Protein AF-A0A3D5SMK6-F1 (afdb_monomer)

Solvent-accessible surface area (backbone atoms only — not comparable to full-atom values): 4906 Å² total; per-residue (Å²): 136,83,82,81,74,51,70,65,59,54,54,50,53,53,52,53,52,51,53,60,67,69,62,64,70,84,80,81,86,44,65,87,41,82,85,4,67,61,44,49,28,42,53,49,14,62,78,68,74,38,64,71,63,38,47,80,80,56,58,68,68,62,53,52,56,51,48,52,54,51,50,55,56,50,54,61,60,77,76,110

Secondary structure (DSSP, 8-state):
------HHHHHHHHHHHHHHHHT-------TTSTTSHHHHHHHHHHHHT-THHHHTTS-HHHHHHHHHHHHHHHHHHTT-

Sequence (80 aa):
MRQKYNRHSLTFLTSLLAILLFAADEAIAHCDTMDGPVVKAAQTALATRNVNLVLIWVQNVSLMHYLDHLYEEKGGLLEQ

Mean predicted aligned error: 13.66 Å

Structure (mmCIF, N/CA/C/O backbone):
data_AF-A0A3D5SMK6-F1
#
_entry.id   AF-A0A3D5SMK6-F1
#
loop_
_atom_site.group_PDB
_atom_site.id
_atom_site.type_symbol
_atom_site.label_atom_id
_atom_site.label_alt_id
_atom_site.label_comp_id
_atom_site.label_asym_id
_atom_site.label_entity_id
_atom_site.label_seq_id
_atom_site.pdbx_PDB_ins_code
_atom_site.Cartn_x
_atom_site.Cartn_y
_atom_site.Cartn_z
_atom_site.occupancy
_atom_site.B_iso_or_equiv
_atom_site.auth_seq_id
_atom_site.auth_comp_id
_atom_site.auth_asym_id
_atom_site.auth_atom_id
_atom_site.pdbx_PDB_model_num
ATOM 1 N N . MET A 1 1 ? -0.216 46.393 29.985 1.00 41.19 1 MET A N 1
ATOM 2 C CA . MET A 1 1 ? -1.554 45.757 29.985 1.00 41.19 1 MET A CA 1
ATOM 3 C C . MET A 1 1 ? -1.392 44.295 30.390 1.00 41.19 1 MET A C 1
ATOM 5 O O . MET A 1 1 ? -0.765 43.549 29.653 1.00 41.19 1 MET A O 1
ATOM 9 N N . ARG A 1 2 ? -1.853 43.888 31.582 1.00 51.22 2 ARG A N 1
ATOM 10 C CA . ARG A 1 2 ? -1.808 42.479 32.019 1.00 51.22 2 ARG A CA 1
ATOM 11 C C . ARG A 1 2 ? -3.019 41.761 31.428 1.00 51.22 2 ARG A C 1
ATOM 13 O O . ARG A 1 2 ? -4.140 42.027 31.852 1.00 51.22 2 ARG A O 1
ATOM 20 N N . GLN A 1 3 ? -2.790 40.898 30.443 1.00 58.16 3 GLN A N 1
ATOM 21 C CA . GLN A 1 3 ? -3.807 39.987 29.918 1.00 58.16 3 GLN A CA 1
ATOM 22 C C . GLN A 1 3 ? -4.330 39.131 31.084 1.00 58.16 3 GLN A C 1
ATOM 24 O O . GLN A 1 3 ? -3.609 38.287 31.613 1.00 58.16 3 GLN A O 1
ATOM 29 N N . LYS A 1 4 ? -5.561 39.400 31.544 1.00 64.56 4 LYS A N 1
ATOM 30 C CA . LYS A 1 4 ? -6.255 38.611 32.575 1.00 64.56 4 LYS A CA 1
ATOM 31 C C . LYS A 1 4 ? -6.779 37.332 31.926 1.00 64.56 4 LYS A C 1
ATOM 33 O O . LYS A 1 4 ? -7.982 37.173 31.746 1.00 64.56 4 LYS A O 1
ATOM 38 N N . TYR A 1 5 ? -5.879 36.442 31.517 1.00 67.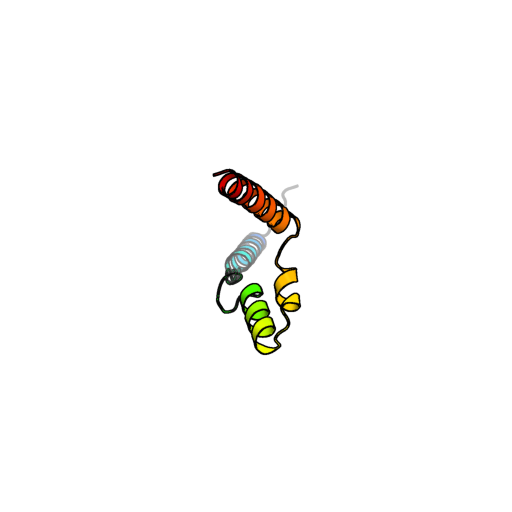75 5 TYR A N 1
ATOM 39 C CA . TYR A 1 5 ? -6.307 35.128 31.060 1.00 67.75 5 TYR A CA 1
ATOM 40 C C . TYR A 1 5 ? -6.956 34.408 32.242 1.00 67.75 5 TYR A C 1
ATOM 42 O O . TYR A 1 5 ? -6.348 34.246 33.303 1.00 67.75 5 TYR A O 1
ATOM 50 N N . ASN A 1 6 ? -8.230 34.055 32.088 1.00 73.56 6 ASN A N 1
ATOM 51 C CA . ASN A 1 6 ? -9.001 33.427 33.148 1.00 73.56 6 ASN A CA 1
ATOM 52 C C . ASN A 1 6 ? -8.394 32.043 33.397 1.00 73.56 6 ASN A C 1
ATOM 54 O O . ASN A 1 6 ? -8.274 31.262 32.455 1.00 73.56 6 ASN A O 1
ATOM 58 N N . ARG A 1 7 ? -7.998 31.723 34.637 1.00 76.62 7 ARG A N 1
ATOM 59 C CA . ARG A 1 7 ? -7.316 30.450 34.956 1.00 76.62 7 ARG A CA 1
ATOM 60 C C . ARG A 1 7 ? -8.110 29.237 34.457 1.00 76.62 7 ARG A C 1
ATOM 62 O O . ARG A 1 7 ? -7.522 28.290 33.954 1.00 76.62 7 ARG A O 1
ATOM 69 N N . HIS A 1 8 ? -9.437 29.346 34.494 1.00 79.75 8 HIS A N 1
ATOM 70 C CA . HIS A 1 8 ? -10.366 28.374 33.924 1.00 79.75 8 HIS A CA 1
ATOM 71 C C . HIS A 1 8 ? -10.258 28.255 32.396 1.00 79.75 8 HIS A C 1
ATOM 73 O O . HIS A 1 8 ? -10.258 27.152 31.864 1.00 79.75 8 HIS A O 1
ATOM 79 N N . SER A 1 9 ? -10.104 29.373 31.684 1.00 83.06 9 SER A N 1
ATOM 80 C CA . SER A 1 9 ? -9.921 29.394 30.227 1.00 83.06 9 SER A CA 1
ATOM 81 C C . SER A 1 9 ? -8.628 28.699 29.805 1.00 83.06 9 SER A C 1
ATOM 83 O O . SER A 1 9 ? -8.614 28.016 28.786 1.00 83.06 9 SER A O 1
ATOM 85 N N . LEU A 1 10 ? -7.556 28.844 30.592 1.00 86.50 10 LEU A N 1
ATOM 86 C CA . LEU A 1 10 ? -6.292 28.163 30.320 1.00 86.50 10 LEU A CA 1
ATOM 87 C C . LEU A 1 10 ? -6.415 26.653 30.560 1.00 86.50 10 LEU A C 1
ATOM 89 O O . LEU A 1 10 ? -6.007 25.877 29.705 1.00 86.50 10 LEU A O 1
ATOM 93 N N . THR A 1 11 ? -7.044 26.236 31.665 1.00 88.88 11 THR A N 1
ATOM 94 C CA . THR A 1 11 ? -7.270 24.808 31.952 1.00 88.88 11 THR A CA 1
ATOM 95 C C . THR A 1 11 ? -8.189 24.134 30.933 1.00 88.88 11 THR A C 1
ATOM 97 O O . THR A 1 11 ? -7.967 22.978 30.577 1.00 88.88 11 THR A O 1
ATOM 100 N N . PHE A 1 12 ? -9.199 24.850 30.428 1.00 92.44 12 PHE A N 1
ATOM 101 C CA . PHE A 1 12 ? -10.067 24.342 29.363 1.00 92.44 12 PHE A CA 1
ATOM 102 C C . PHE A 1 12 ? -9.287 24.119 28.069 1.00 92.44 12 PHE A C 1
ATOM 104 O O . PHE A 1 12 ? -9.390 23.049 27.473 1.00 92.44 12 PHE A O 1
ATOM 111 N N . LEU A 1 13 ? -8.466 25.091 27.664 1.00 93.12 13 LEU A N 1
ATOM 112 C CA . LEU A 1 13 ? -7.672 24.994 26.441 1.00 93.12 13 LEU A CA 1
ATOM 113 C C . LEU A 1 13 ? -6.669 23.832 26.503 1.00 93.12 13 LEU A C 1
ATOM 115 O O . LEU A 1 13 ? -6.544 23.076 25.542 1.00 93.12 13 LEU A O 1
ATOM 119 N N . THR A 1 14 ? -5.997 23.647 27.643 1.00 91.38 14 THR A N 1
ATOM 120 C CA . THR A 1 14 ? -5.046 22.539 27.824 1.00 91.38 14 THR A CA 1
ATOM 121 C C . THR A 1 14 ? -5.741 21.181 27.842 1.00 91.38 14 THR A C 1
ATOM 123 O O . THR A 1 14 ? -5.223 20.229 27.266 1.00 91.38 14 THR A O 1
ATOM 126 N N . SER A 1 15 ? -6.922 21.082 28.463 1.00 92.62 15 SER A N 1
ATOM 127 C CA . SER A 1 15 ? -7.701 19.838 28.470 1.00 92.62 15 SER A CA 1
ATOM 128 C C . SER A 1 15 ? -8.195 19.473 27.072 1.00 92.62 15 SER A C 1
ATOM 130 O O . SER A 1 15 ? -8.144 18.305 26.698 1.00 9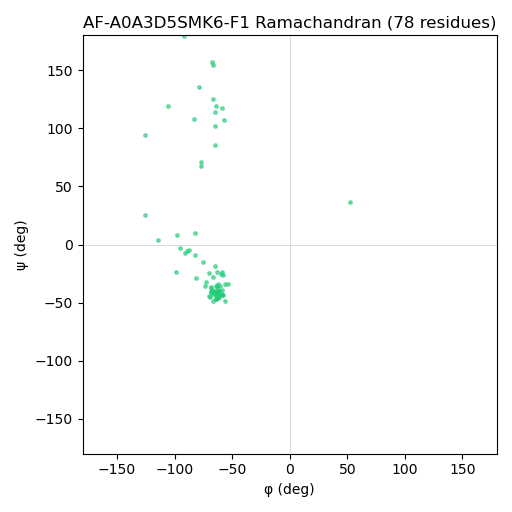2.62 15 SER A O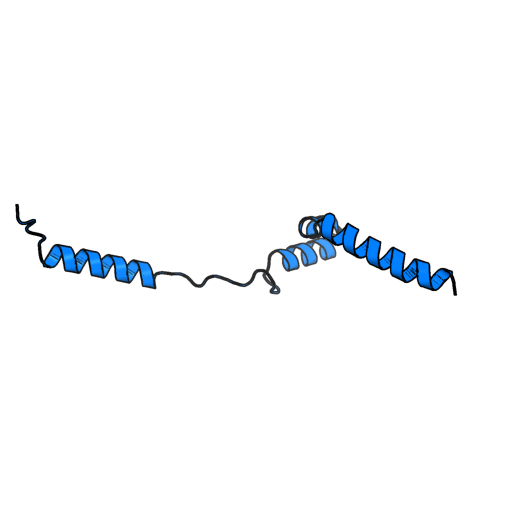 1
ATOM 132 N N . LEU A 1 16 ? -8.653 20.458 26.295 1.00 93.31 16 LEU A N 1
ATOM 133 C CA . LEU A 1 16 ? -9.110 20.241 24.923 1.00 93.31 16 LEU A CA 1
ATOM 134 C C . LEU A 1 16 ? -7.963 19.742 24.033 1.00 93.31 16 LEU A C 1
ATOM 136 O O . LEU A 1 16 ? -8.131 18.790 23.276 1.00 93.31 16 LEU A O 1
ATOM 140 N N . LEU A 1 17 ? -6.783 20.353 24.168 1.00 92.81 17 LEU A N 1
ATOM 141 C CA . LEU A 1 17 ? -5.589 19.954 23.428 1.00 92.81 17 LEU A CA 1
ATOM 142 C C . LEU A 1 17 ? -5.142 18.531 23.789 1.00 92.81 17 LEU A C 1
ATOM 144 O O . LEU A 1 17 ? -4.792 17.763 22.899 1.00 92.81 17 LEU A O 1
ATOM 148 N N . ALA A 1 18 ? -5.195 18.160 25.071 1.00 91.69 18 ALA A N 1
ATOM 149 C CA . ALA A 1 18 ? -4.862 16.808 25.513 1.00 91.69 18 ALA A CA 1
ATOM 150 C C . ALA A 1 18 ? -5.794 15.76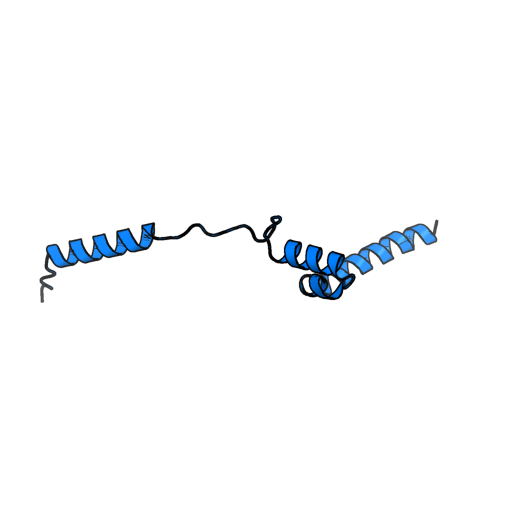0 24.886 1.00 91.69 18 ALA A C 1
ATOM 152 O O . ALA A 1 18 ? -5.314 14.764 24.356 1.00 91.69 18 ALA A O 1
ATOM 153 N N . ILE A 1 19 ? -7.109 16.006 24.870 1.00 91.75 19 ILE A N 1
ATOM 154 C CA . ILE A 1 19 ? -8.080 15.105 24.227 1.00 91.75 19 ILE A CA 1
ATOM 155 C C . ILE A 1 19 ? -7.756 14.931 22.739 1.00 91.75 19 ILE A C 1
ATOM 157 O O . ILE A 1 19 ? -7.774 13.811 22.240 1.00 91.75 19 ILE A O 1
ATOM 161 N N . LEU A 1 20 ? -7.406 16.017 22.043 1.00 88.25 20 LEU A N 1
ATOM 162 C CA . LEU A 1 20 ? -7.067 15.971 20.6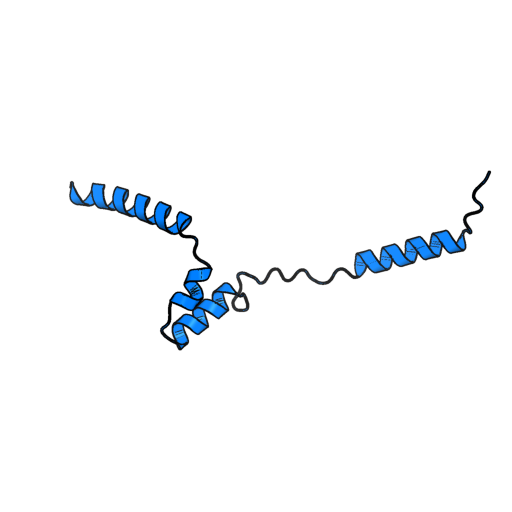20 1.00 88.25 20 LEU A CA 1
ATOM 163 C C . LEU A 1 20 ? -5.817 15.118 20.335 1.00 88.25 20 LEU A C 1
ATOM 165 O O . LEU A 1 20 ? -5.764 14.437 19.318 1.00 88.25 20 LEU A O 1
ATOM 169 N N . LEU A 1 21 ? -4.826 15.139 21.234 1.00 84.50 21 LEU A N 1
ATOM 170 C CA . LEU A 1 21 ? -3.587 14.362 21.099 1.00 84.50 21 LEU A CA 1
ATOM 171 C C . LEU A 1 21 ? -3.796 12.859 21.330 1.00 84.50 21 LEU A C 1
ATOM 173 O O . LEU A 1 21 ? -3.110 12.052 20.711 1.00 84.50 21 LEU A O 1
ATOM 177 N N . PHE A 1 22 ? -4.737 12.482 22.199 1.00 80.31 22 PHE A N 1
ATOM 178 C CA . PHE A 1 22 ? -5.068 11.078 22.475 1.00 80.31 22 PHE A CA 1
ATOM 179 C C . PHE A 1 22 ? -6.178 10.519 21.575 1.00 80.31 22 PHE A C 1
ATOM 181 O O . PHE A 1 22 ? -6.431 9.321 21.605 1.00 80.31 22 PHE A O 1
ATOM 188 N N . ALA A 1 23 ? -6.815 11.360 20.759 1.00 78.38 23 ALA A N 1
ATOM 189 C CA . ALA A 1 23 ? -7.774 10.949 19.734 1.00 78.38 23 ALA A CA 1
ATOM 190 C C . ALA A 1 23 ? -7.102 10.489 18.424 1.00 78.38 23 ALA A C 1
ATOM 192 O O . ALA A 1 23 ? -7.784 10.330 17.414 1.00 78.38 23 ALA A O 1
ATOM 193 N N . ALA A 1 24 ? -5.775 10.317 18.413 1.00 68.75 24 ALA A N 1
ATOM 194 C CA . ALA A 1 24 ? -5.075 9.737 17.276 1.00 68.75 24 ALA A CA 1
ATOM 195 C C . ALA A 1 24 ? -5.516 8.275 17.100 1.00 68.75 24 ALA A C 1
ATOM 197 O O . ALA A 1 24 ? -5.271 7.439 17.968 1.00 68.75 24 ALA A O 1
ATOM 198 N N . ASP A 1 25 ? -6.197 8.005 15.990 1.00 68.94 25 ASP A N 1
ATOM 199 C CA . ASP A 1 25 ? -6.615 6.665 15.581 1.00 68.94 25 ASP A CA 1
ATOM 200 C C . ASP A 1 25 ? -5.391 5.804 15.216 1.00 68.94 25 ASP A C 1
ATOM 202 O O . ASP A 1 25 ? -4.324 6.339 14.884 1.00 68.94 25 ASP A O 1
ATOM 206 N N . GLU A 1 26 ? -5.525 4.477 15.271 1.00 67.31 26 GLU A N 1
ATOM 207 C CA . GLU A 1 26 ? -4.448 3.574 14.858 1.00 67.31 26 GLU A CA 1
ATOM 208 C C . GLU A 1 26 ? -4.091 3.850 13.391 1.00 67.31 26 GLU A C 1
ATOM 210 O O . GLU A 1 26 ? -4.899 3.680 12.478 1.00 67.31 26 GLU A O 1
ATOM 215 N N . ALA A 1 27 ? -2.853 4.281 13.140 1.00 63.50 27 ALA A N 1
ATOM 216 C CA . ALA A 1 27 ? -2.338 4.350 11.783 1.00 63.50 27 ALA A CA 1
ATOM 217 C C . ALA A 1 27 ? -2.252 2.915 11.243 1.00 63.50 27 ALA A C 1
ATOM 219 O O . ALA A 1 27 ? -1.340 2.166 11.593 1.00 63.50 27 ALA A O 1
ATOM 220 N N . ILE A 1 28 ? -3.224 2.531 10.412 1.00 61.78 28 ILE A N 1
ATOM 221 C CA . ILE A 1 28 ? -3.306 1.218 9.767 1.00 61.78 28 ILE A CA 1
ATOM 222 C C . ILE A 1 28 ? -2.116 1.067 8.808 1.00 61.78 28 ILE A C 1
ATOM 224 O O . ILE A 1 28 ? -2.199 1.343 7.611 1.00 61.78 28 ILE A O 1
ATOM 228 N N . ALA A 1 29 ? -0.980 0.614 9.329 1.00 58.59 29 ALA A N 1
ATOM 229 C CA . ALA A 1 29 ? 0.124 0.103 8.532 1.00 58.59 29 ALA A CA 1
ATOM 230 C C . ALA A 1 29 ? -0.239 -1.322 8.080 1.00 58.59 29 ALA A C 1
ATOM 232 O O . ALA A 1 29 ? 0.242 -2.300 8.642 1.00 58.59 29 ALA A O 1
ATOM 233 N N . HIS A 1 30 ? -1.195 -1.454 7.152 1.00 61.41 30 HIS A N 1
ATOM 234 C CA . HIS A 1 30 ? -1.638 -2.743 6.580 1.00 61.41 30 HIS A CA 1
ATOM 235 C C . HIS A 1 30 ? -1.562 -2.729 5.046 1.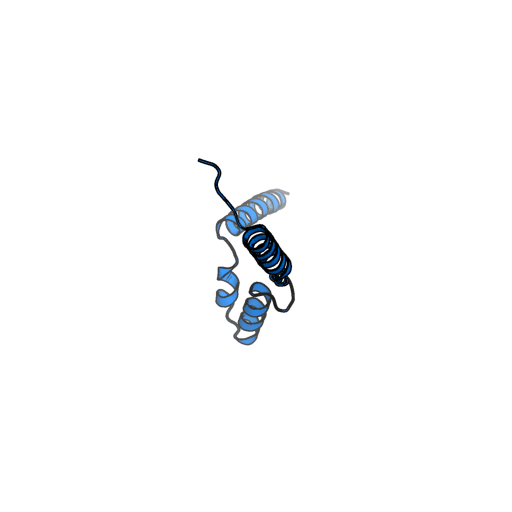00 61.41 30 HIS A C 1
ATOM 237 O O . HIS A 1 30 ? -2.305 -3.426 4.357 1.00 61.41 30 HIS A O 1
ATOM 243 N N . CYS A 1 31 ? -0.695 -1.887 4.481 1.00 67.69 31 CYS A N 1
ATOM 244 C CA . CYS A 1 31 ? -0.597 -1.715 3.032 1.00 67.69 31 CYS A CA 1
ATOM 245 C C . CYS A 1 31 ? 0.123 -2.882 2.327 1.00 67.69 31 CYS A C 1
ATOM 247 O O . CYS A 1 31 ? 0.003 -3.014 1.109 1.00 67.69 31 CYS A O 1
ATOM 249 N N . ASP A 1 32 ? 0.833 -3.726 3.075 1.00 73.94 32 ASP A N 1
ATOM 250 C CA . ASP A 1 32 ? 1.624 -4.874 2.612 1.00 73.94 32 ASP A CA 1
ATOM 251 C C . ASP A 1 32 ? 1.087 -6.239 3.095 1.00 73.94 32 ASP A C 1
ATOM 253 O O . ASP A 1 32 ? 1.680 -7.277 2.806 1.00 73.94 32 ASP A O 1
ATOM 257 N N . THR A 1 33 ? -0.054 -6.267 3.793 1.00 84.00 33 THR A N 1
ATOM 258 C CA . THR A 1 33 ? -0.702 -7.507 4.258 1.00 84.00 33 THR A CA 1
ATOM 259 C C . THR A 1 33 ? -1.726 -8.035 3.242 1.00 84.00 33 THR A C 1
ATOM 261 O O . THR A 1 33 ? -1.957 -7.433 2.192 1.00 84.00 33 THR A O 1
ATOM 264 N N . MET A 1 34 ? -2.381 -9.167 3.545 1.00 89.25 34 MET A N 1
ATOM 265 C CA . MET A 1 34 ? -3.415 -9.771 2.682 1.00 89.25 34 MET A CA 1
ATOM 266 C C . MET A 1 34 ? -4.593 -8.837 2.382 1.00 89.25 34 MET A C 1
ATOM 268 O O . MET A 1 34 ? -5.236 -8.965 1.340 1.00 89.25 34 MET A O 1
ATOM 272 N N . ASP A 1 35 ? -4.853 -7.887 3.278 1.00 86.50 35 ASP A N 1
ATOM 273 C CA . ASP A 1 35 ? -5.895 -6.879 3.115 1.00 86.50 35 ASP A CA 1
ATOM 274 C C . ASP A 1 35 ? -5.420 -5.613 2.405 1.00 86.50 35 ASP A C 1
ATOM 276 O O . ASP A 1 35 ? -6.245 -4.747 2.082 1.00 86.50 35 ASP A O 1
ATOM 280 N N . GLY A 1 36 ? -4.117 -5.529 2.138 1.00 88.88 36 GLY A N 1
ATOM 281 C CA . GLY A 1 36 ? -3.471 -4.407 1.491 1.00 88.88 36 GLY A CA 1
ATOM 282 C C . GLY A 1 36 ? -3.898 -4.237 0.029 1.00 88.88 36 GLY A C 1
ATOM 283 O O . GLY A 1 36 ? -4.293 -5.194 -0.651 1.00 88.88 36 GLY A O 1
ATOM 284 N N . PRO A 1 37 ? -3.806 -3.003 -0.495 1.00 90.81 37 PRO A N 1
ATOM 285 C CA . PRO A 1 37 ? -4.293 -2.666 -1.829 1.00 90.81 37 PRO A CA 1
ATOM 286 C C . PRO A 1 37 ? -3.567 -3.437 -2.940 1.00 90.81 37 PRO A C 1
ATOM 288 O O . PRO A 1 37 ? -4.194 -3.822 -3.927 1.00 90.81 37 PRO A O 1
ATOM 291 N N . VAL A 1 38 ? -2.273 -3.723 -2.763 1.00 92.31 38 VAL A N 1
ATOM 292 C CA . VAL A 1 38 ? -1.465 -4.461 -3.747 1.00 92.31 38 VAL A CA 1
ATOM 293 C C . VAL A 1 38 ? -1.902 -5.926 -3.832 1.00 92.31 38 VAL A C 1
ATOM 295 O O . VAL A 1 38 ? -2.110 -6.448 -4.928 1.00 92.31 38 VAL A O 1
ATOM 298 N N . VAL A 1 39 ? -2.113 -6.586 -2.687 1.00 93.50 39 VAL A N 1
ATOM 299 C CA . VAL A 1 39 ? -2.528 -7.998 -2.647 1.00 93.50 39 VAL A CA 1
ATOM 300 C C . VAL A 1 39 ? -3.951 -8.167 -3.178 1.00 93.50 39 VAL A C 1
ATOM 302 O O . VAL A 1 39 ? -4.199 -9.065 -3.985 1.00 93.50 39 VAL A O 1
ATOM 305 N N . LYS A 1 40 ? -4.876 -7.265 -2.828 1.00 93.75 40 LYS A N 1
ATOM 306 C CA . LYS A 1 40 ? -6.244 -7.273 -3.378 1.00 93.75 40 LYS A CA 1
ATOM 307 C C . LYS A 1 40 ? -6.271 -7.072 -4.897 1.00 93.75 40 LYS A C 1
ATOM 309 O O . LYS A 1 40 ? -7.020 -7.761 -5.599 1.00 93.75 40 LYS A O 1
ATOM 314 N N . ALA A 1 41 ? -5.429 -6.180 -5.425 1.00 94.75 41 ALA A N 1
ATOM 315 C CA . ALA A 1 41 ? -5.271 -6.010 -6.869 1.00 94.75 41 ALA A CA 1
ATOM 316 C C . ALA A 1 41 ? -4.741 -7.294 -7.535 1.00 94.75 41 ALA A C 1
ATOM 318 O O . ALA A 1 41 ? -5.282 -7.721 -8.557 1.00 94.75 41 ALA A O 1
ATOM 319 N N . ALA A 1 42 ? -3.752 -7.960 -6.927 1.00 95.62 42 ALA A N 1
ATOM 320 C CA . ALA A 1 42 ? -3.202 -9.224 -7.421 1.00 95.62 42 ALA A CA 1
ATOM 321 C C . ALA A 1 42 ? -4.237 -10.364 -7.424 1.00 95.62 42 ALA A C 1
ATOM 323 O O . ALA A 1 42 ? -4.380 -11.069 -8.424 1.00 95.62 42 ALA A O 1
ATOM 324 N N . GLN A 1 43 ? -5.008 -10.521 -6.345 1.00 96.88 43 GLN A N 1
ATOM 325 C CA . GLN A 1 43 ? -6.084 -11.516 -6.267 1.00 96.88 43 GLN A CA 1
ATOM 326 C C . GLN A 1 43 ? -7.126 -11.306 -7.373 1.00 96.88 43 GLN A C 1
ATOM 328 O O . GLN A 1 43 ? -7.528 -12.257 -8.045 1.00 96.88 43 GLN A O 1
ATOM 333 N N . THR A 1 44 ? -7.514 -10.052 -7.614 1.00 97.25 44 THR A N 1
ATOM 334 C CA . THR A 1 44 ? -8.463 -9.699 -8.680 1.00 97.25 44 THR A CA 1
ATOM 335 C C . THR A 1 44 ? -7.880 -9.979 -10.067 1.00 97.25 44 THR A C 1
ATOM 337 O O . THR A 1 44 ? -8.568 -10.535 -10.927 1.00 97.25 44 THR A O 1
ATOM 340 N N . ALA A 1 45 ? -6.603 -9.652 -10.287 1.00 98.25 45 ALA A N 1
ATOM 341 C CA . ALA A 1 45 ? -5.896 -9.948 -11.531 1.00 98.25 45 ALA A CA 1
ATOM 342 C C . ALA A 1 45 ? -5.892 -11.453 -11.843 1.00 98.25 45 ALA A C 1
ATOM 344 O O . ALA A 1 45 ? -6.169 -11.849 -12.976 1.00 98.25 45 ALA A O 1
ATOM 345 N N . LEU A 1 46 ? -5.647 -12.296 -10.834 1.00 98.12 46 LEU A N 1
ATOM 346 C CA . LEU A 1 46 ? -5.673 -13.754 -10.973 1.00 98.12 46 LEU A CA 1
ATOM 347 C C . LEU A 1 46 ? -7.082 -14.278 -11.272 1.00 98.12 46 LEU A C 1
ATOM 349 O O . LEU A 1 46 ? -7.260 -15.038 -12.225 1.00 98.12 46 LEU A O 1
ATOM 353 N N . ALA A 1 47 ? -8.086 -13.841 -10.506 1.00 98.38 47 ALA A N 1
ATOM 354 C CA . ALA A 1 47 ? -9.474 -14.277 -10.675 1.00 98.38 47 ALA A CA 1
ATOM 355 C C . ALA A 1 47 ? -10.038 -13.927 -12.064 1.00 98.38 47 ALA A C 1
ATOM 357 O O . ALA A 1 47 ? -10.789 -14.705 -12.650 1.00 98.38 47 ALA A O 1
ATOM 358 N N . THR A 1 48 ? -9.645 -12.774 -12.608 1.00 98.38 48 THR A N 1
ATOM 359 C CA . THR A 1 48 ? -10.117 -12.270 -13.910 1.00 98.38 48 THR A CA 1
ATOM 360 C C . THR A 1 48 ? -9.194 -12.612 -15.078 1.00 98.38 48 THR A C 1
ATOM 362 O O . THR A 1 48 ? -9.518 -12.293 -16.221 1.00 98.38 48 THR A O 1
ATOM 365 N N . ARG A 1 49 ? -8.047 -13.255 -14.816 1.00 97.94 49 ARG A N 1
ATOM 366 C CA . ARG A 1 49 ? -6.971 -13.482 -15.797 1.00 97.94 49 ARG A CA 1
ATOM 367 C C . ARG A 1 49 ? -6.520 -12.191 -16.499 1.00 97.94 49 ARG A C 1
ATOM 369 O O . ARG A 1 49 ? -6.191 -12.207 -17.683 1.00 97.94 49 ARG A O 1
ATOM 376 N N . ASN A 1 50 ? -6.491 -11.075 -15.771 1.00 98.06 50 ASN A N 1
ATOM 377 C CA . ASN A 1 50 ? -6.094 -9.767 -16.286 1.00 98.06 50 ASN A CA 1
ATOM 378 C C . ASN A 1 50 ? -4.977 -9.153 -15.434 1.00 98.06 50 ASN A C 1
ATOM 380 O O . ASN A 1 50 ? -5.226 -8.471 -14.440 1.00 98.06 50 ASN A O 1
ATOM 384 N N . VAL A 1 51 ? -3.731 -9.362 -15.862 1.00 96.06 51 VAL A N 1
ATOM 385 C CA . VAL A 1 51 ? -2.531 -8.887 -15.152 1.00 96.06 51 VAL A CA 1
ATOM 386 C C . VAL A 1 51 ? -2.441 -7.357 -15.063 1.00 96.06 51 VAL A C 1
ATOM 388 O O . VAL A 1 51 ? -1.841 -6.833 -14.127 1.00 96.06 51 VAL A O 1
ATOM 391 N N . ASN A 1 52 ? -3.092 -6.614 -15.965 1.00 96.31 52 ASN A N 1
ATOM 392 C CA . ASN A 1 52 ? -3.014 -5.147 -15.989 1.00 96.31 52 ASN A CA 1
ATOM 393 C C . ASN A 1 52 ? -3.515 -4.497 -14.689 1.00 96.31 52 ASN A C 1
ATOM 395 O O . ASN A 1 52 ? -3.077 -3.403 -14.345 1.00 96.31 52 ASN A O 1
ATOM 399 N N . LEU A 1 53 ? -4.393 -5.178 -13.944 1.00 96.38 53 LEU A N 1
ATOM 400 C CA . LEU A 1 53 ? -4.950 -4.674 -12.687 1.00 96.38 53 LEU A CA 1
ATOM 401 C C . LEU A 1 53 ? -3.901 -4.535 -11.573 1.00 96.38 53 LEU A C 1
ATOM 403 O O . LEU A 1 53 ? -4.063 -3.688 -10.699 1.00 96.38 53 LEU A O 1
ATOM 407 N N . VAL A 1 54 ? -2.830 -5.337 -11.597 1.00 95.56 54 VAL A N 1
ATOM 408 C CA . VAL A 1 54 ? -1.748 -5.259 -10.599 1.00 95.56 54 VAL A CA 1
ATOM 409 C C . VAL A 1 54 ? -0.537 -4.471 -11.109 1.00 95.56 54 VAL A C 1
ATOM 411 O O . VAL A 1 54 ? 0.190 -3.886 -10.311 1.00 95.56 54 VAL A O 1
ATOM 414 N N . LEU A 1 55 ? -0.347 -4.373 -12.430 1.00 94.06 55 LEU A N 1
ATOM 415 C CA . LEU A 1 55 ? 0.811 -3.687 -13.020 1.00 94.06 55 LEU A CA 1
ATOM 416 C C . LEU A 1 55 ? 0.861 -2.180 -12.741 1.00 94.06 55 LEU A C 1
ATOM 418 O O . LEU A 1 55 ? 1.940 -1.603 -12.801 1.00 94.06 55 LEU A O 1
ATOM 422 N N . ILE A 1 56 ? -0.252 -1.549 -12.358 1.00 91.88 56 ILE A N 1
ATOM 423 C CA . ILE A 1 56 ? -0.260 -0.142 -11.917 1.00 91.88 56 ILE A CA 1
ATOM 424 C C . ILE A 1 56 ? 0.656 0.114 -10.706 1.00 91.88 56 ILE A C 1
ATOM 426 O O . ILE A 1 56 ? 1.095 1.242 -10.496 1.00 91.88 56 ILE A O 1
ATOM 430 N N . TRP A 1 57 ? 0.946 -0.924 -9.913 1.00 91.38 57 TRP A N 1
ATOM 431 C CA . TRP A 1 57 ? 1.811 -0.856 -8.731 1.00 91.38 57 TRP A CA 1
ATOM 432 C C . TRP A 1 57 ? 3.293 -1.062 -9.061 1.00 91.38 57 TRP A C 1
ATOM 434 O O . TRP A 1 57 ? 4.143 -0.953 -8.178 1.00 91.38 57 TRP A O 1
ATOM 444 N N . VAL A 1 58 ? 3.614 -1.360 -10.321 1.00 89.50 58 VAL A N 1
ATOM 445 C CA . VAL A 1 58 ? 4.974 -1.628 -10.782 1.00 89.50 58 VAL A CA 1
ATOM 446 C C . VAL A 1 58 ? 5.478 -0.426 -11.573 1.00 89.50 58 VAL A C 1
ATOM 448 O O . VAL A 1 58 ? 4.918 -0.048 -12.598 1.00 89.50 58 VAL A O 1
ATOM 451 N N . GLN A 1 59 ? 6.558 0.193 -11.103 1.00 86.62 59 GLN A N 1
ATOM 452 C CA . GLN A 1 59 ? 7.164 1.326 -11.797 1.00 86.62 59 GLN A CA 1
ATOM 453 C C . GLN A 1 59 ? 8.016 0.845 -12.977 1.00 86.62 59 GLN A C 1
ATOM 455 O O . GLN A 1 59 ? 8.847 -0.047 -12.831 1.00 86.62 59 GLN A O 1
ATOM 460 N N . ASN A 1 60 ? 7.895 1.503 -14.133 1.00 81.12 60 ASN A N 1
ATOM 461 C CA . ASN A 1 60 ? 8.710 1.183 -15.315 1.00 81.12 60 ASN A CA 1
ATOM 462 C C . ASN A 1 60 ? 10.221 1.254 -15.046 1.00 81.12 60 ASN A C 1
ATOM 464 O O . ASN A 1 60 ? 10.982 0.469 -15.602 1.00 81.12 60 ASN A O 1
ATOM 468 N N . VAL A 1 61 ? 10.659 2.172 -14.180 1.00 79.00 61 VAL A N 1
ATOM 469 C CA . VAL A 1 61 ? 12.081 2.335 -13.842 1.00 79.00 61 VAL A CA 1
ATOM 470 C C . VAL A 1 61 ? 12.636 1.106 -13.119 1.00 79.00 61 VAL A C 1
ATOM 472 O O . VAL A 1 61 ? 13.749 0.686 -13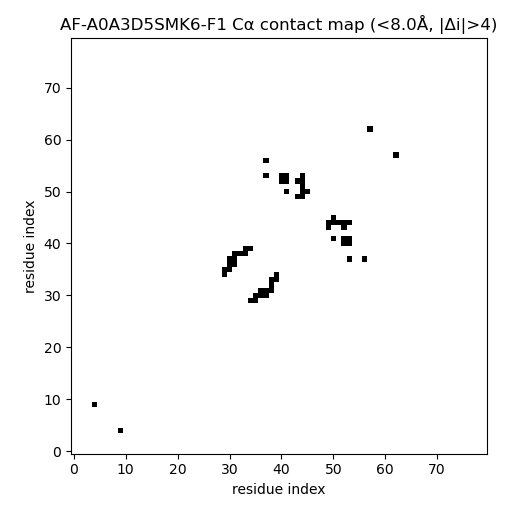.426 1.00 79.00 61 VAL A O 1
ATOM 475 N N . SER A 1 62 ? 11.871 0.487 -12.208 1.00 78.50 62 SER A N 1
ATOM 476 C CA . SER A 1 62 ? 12.345 -0.720 -11.519 1.00 78.50 62 SER A CA 1
ATOM 477 C C . SER A 1 62 ? 12.441 -1.906 -12.476 1.00 78.50 62 SER A C 1
ATOM 479 O O . SER A 1 62 ? 13.397 -2.675 -12.401 1.00 78.50 62 SER A O 1
ATOM 481 N N . LEU A 1 63 ? 11.496 -2.012 -13.416 1.00 79.38 63 LEU A N 1
ATOM 482 C CA . LEU A 1 63 ? 11.524 -3.033 -14.461 1.00 79.38 63 LEU A CA 1
ATOM 483 C C . LEU A 1 63 ? 12.727 -2.861 -15.384 1.00 79.38 63 LEU A C 1
ATOM 485 O O . LEU A 1 63 ? 13.407 -3.840 -15.666 1.00 79.38 63 LEU A O 1
ATOM 489 N N . MET A 1 64 ? 13.024 -1.633 -15.813 1.00 80.69 64 MET A N 1
ATOM 490 C CA . MET A 1 64 ? 14.171 -1.369 -16.683 1.00 80.69 64 MET A CA 1
ATOM 491 C C . MET A 1 64 ? 15.489 -1.741 -15.997 1.00 80.69 64 MET A C 1
ATOM 493 O O . MET A 1 64 ? 16.305 -2.432 -16.593 1.00 80.69 64 MET 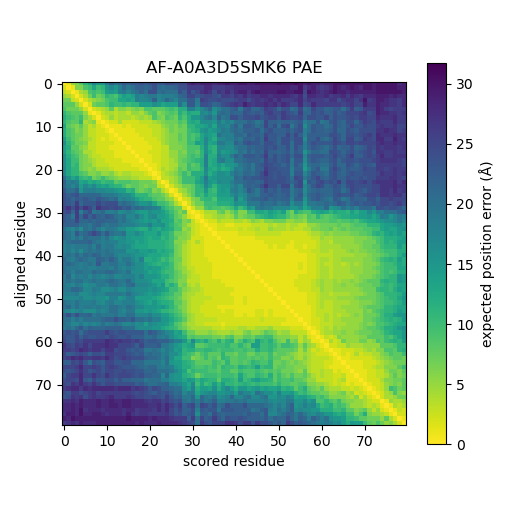A O 1
ATOM 497 N N . HIS A 1 65 ? 15.666 -1.344 -14.731 1.00 82.25 65 HIS A N 1
ATOM 498 C CA . HIS A 1 65 ? 16.868 -1.677 -13.965 1.00 82.25 65 HIS A CA 1
ATOM 499 C C . HIS A 1 65 ? 17.030 -3.190 -13.767 1.00 82.25 65 HIS A C 1
ATOM 501 O O . HIS A 1 65 ? 18.131 -3.713 -13.876 1.00 82.25 65 HIS A O 1
ATOM 507 N N . TYR A 1 66 ? 15.936 -3.909 -13.507 1.00 81.88 66 TYR A N 1
ATOM 508 C CA . TYR A 1 66 ? 15.973 -5.364 -13.369 1.00 81.88 66 TYR A CA 1
ATOM 509 C C . TYR A 1 66 ? 16.321 -6.065 -14.686 1.00 81.88 66 TYR A C 1
ATOM 511 O O . TYR A 1 66 ? 17.121 -6.997 -14.695 1.00 81.88 66 TYR A O 1
ATOM 519 N N . LEU A 1 67 ? 15.742 -5.611 -15.800 1.00 84.06 67 LEU A N 1
ATOM 520 C CA . LEU A 1 67 ? 16.037 -6.168 -17.116 1.00 84.06 67 LEU A CA 1
ATOM 521 C C . LEU A 1 67 ? 17.497 -5.934 -17.506 1.00 84.06 67 LEU A C 1
ATOM 523 O O . LEU A 1 67 ? 18.114 -6.860 -18.012 1.00 84.06 67 LEU A O 1
ATOM 527 N N . ASP A 1 68 ? 18.050 -4.757 -17.218 1.00 84.50 68 ASP A N 1
ATOM 528 C CA . ASP A 1 68 ? 19.465 -4.441 -17.450 1.00 84.50 68 ASP A CA 1
ATOM 529 C C . ASP A 1 68 ? 20.390 -5.446 -16.740 1.00 84.50 68 ASP A C 1
AT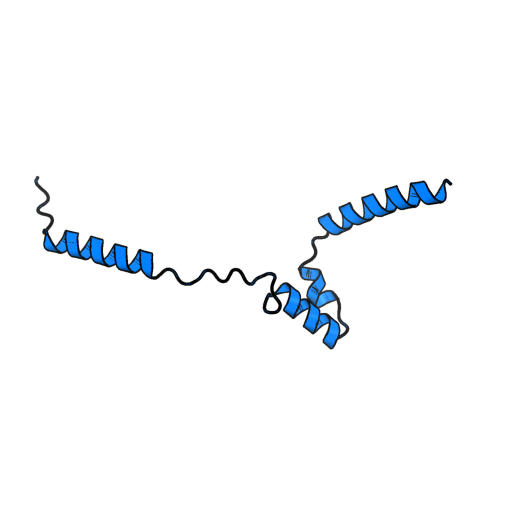OM 531 O O . ASP A 1 68 ? 21.217 -6.089 -17.384 1.00 84.50 68 ASP A O 1
ATOM 535 N N . HIS A 1 69 ? 20.146 -5.714 -15.448 1.00 85.44 69 HIS A N 1
ATOM 536 C CA . HIS A 1 69 ? 20.892 -6.738 -14.699 1.00 85.44 69 HIS A CA 1
ATOM 537 C C . HIS A 1 69 ? 20.732 -8.145 -15.276 1.00 85.44 69 HIS A C 1
ATOM 539 O O . HIS A 1 69 ? 21.704 -8.896 -15.331 1.00 85.44 69 HIS A O 1
ATOM 545 N N . LEU A 1 70 ? 19.526 -8.517 -15.717 1.00 83.56 70 LEU A N 1
ATOM 546 C CA . LEU A 1 70 ? 19.304 -9.827 -16.332 1.00 83.56 70 LEU A CA 1
ATOM 547 C C . LEU A 1 70 ? 19.993 -9.961 -17.692 1.00 83.56 70 LEU A C 1
ATOM 549 O O . LEU A 1 70 ? 20.460 -11.051 -18.022 1.00 83.56 70 LEU A O 1
ATOM 553 N N . TYR A 1 71 ? 20.046 -8.897 -18.491 1.00 83.00 71 TYR A N 1
ATOM 554 C CA . TYR A 1 71 ? 20.759 -8.909 -19.766 1.00 83.00 71 TYR A CA 1
ATOM 555 C C . TYR A 1 71 ? 22.269 -9.013 -19.557 1.00 83.00 71 TYR A C 1
ATOM 557 O O . TYR A 1 71 ? 22.902 -9.802 -20.256 1.00 83.00 71 TYR A O 1
ATOM 565 N N . GLU A 1 72 ? 22.825 -8.306 -18.574 1.00 81.75 72 GLU A N 1
ATOM 566 C CA . GLU A 1 72 ? 24.248 -8.389 -18.226 1.00 81.75 72 GLU A CA 1
ATOM 567 C C . GLU A 1 72 ? 24.615 -9.796 -17.708 1.00 81.75 72 GLU A C 1
ATOM 569 O O . GLU A 1 72 ? 25.565 -10.421 -18.185 1.00 81.75 72 GLU A O 1
ATOM 574 N N . GLU A 1 73 ? 23.810 -10.355 -16.793 1.00 80.62 73 GLU A N 1
ATOM 575 C CA . GLU A 1 73 ? 24.021 -11.700 -16.237 1.00 80.62 73 GLU A CA 1
ATOM 576 C C . GLU A 1 73 ? 23.907 -12.790 -17.317 1.00 80.62 73 GLU A C 1
ATOM 578 O O . GLU A 1 73 ? 24.740 -13.696 -17.396 1.00 80.62 73 GLU A O 1
ATOM 583 N N . LYS A 1 74 ? 22.879 -12.716 -18.174 1.00 73.12 74 LYS A N 1
ATOM 584 C CA . LYS A 1 74 ? 22.667 -13.700 -19.247 1.00 73.12 74 LYS A CA 1
ATOM 585 C C . LYS A 1 74 ? 23.665 -13.531 -20.387 1.00 73.12 74 LYS A C 1
ATOM 587 O O . LYS A 1 74 ? 24.090 -14.542 -20.937 1.00 73.12 74 LYS A O 1
ATOM 592 N N . GLY A 1 75 ? 24.065 -12.305 -20.716 1.00 68.00 75 GLY A N 1
ATOM 593 C CA . GLY A 1 75 ? 25.097 -12.017 -21.712 1.00 68.00 75 GLY A CA 1
ATOM 594 C C . GLY A 1 75 ? 26.437 -12.660 -21.357 1.00 68.00 75 GLY A C 1
ATOM 595 O O . GLY A 1 75 ? 27.075 -13.247 -22.225 1.00 68.00 75 GLY A O 1
ATOM 596 N N . GLY A 1 76 ? 26.802 -12.668 -20.071 1.00 63.47 76 GLY A N 1
ATOM 597 C CA . GLY A 1 76 ? 27.990 -13.374 -19.582 1.00 63.47 76 GLY A CA 1
ATOM 598 C C . GLY A 1 76 ? 27.893 -14.906 -19.611 1.00 63.47 76 GLY A C 1
ATOM 599 O O . GLY A 1 76 ? 28.919 -15.572 -19.697 1.00 63.47 76 GLY A O 1
ATOM 600 N N . LEU A 1 77 ? 26.684 -15.480 -19.571 1.00 62.53 77 LEU A N 1
ATOM 601 C CA . LEU A 1 77 ? 26.460 -16.934 -19.643 1.00 62.53 77 LEU A CA 1
ATOM 602 C C . LEU A 1 77 ? 26.504 -17.450 -21.095 1.00 62.53 77 LEU A C 1
ATOM 604 O O . LEU A 1 77 ? 26.851 -18.599 -21.330 1.00 62.53 77 LEU A O 1
ATOM 608 N N . LEU A 1 78 ? 26.153 -16.619 -22.083 1.00 58.53 78 LEU A N 1
ATOM 609 C CA . LEU A 1 78 ? 26.154 -17.015 -23.501 1.00 58.53 78 LEU A CA 1
ATOM 610 C C . LEU A 1 78 ? 27.539 -16.927 -24.174 1.00 58.53 78 LEU A C 1
ATOM 612 O O . LEU A 1 78 ? 27.691 -17.405 -25.295 1.00 58.53 78 LEU A O 1
ATOM 616 N N . GLU A 1 79 ? 28.529 -16.345 -23.495 1.00 59.88 79 GLU A N 1
ATOM 617 C CA . GLU A 1 79 ? 29.936 -16.261 -23.926 1.00 59.88 79 GLU A CA 1
ATOM 618 C C . GLU A 1 79 ? 30.829 -17.352 -23.280 1.00 59.88 79 GLU A C 1
ATOM 620 O O . GLU A 1 79 ? 32.053 -17.314 -23.426 1.00 59.88 79 GLU A O 1
ATOM 625 N N . GLN A 1 80 ? 30.239 -18.320 -22.560 1.00 51.25 80 GLN A N 1
ATOM 626 C CA . GLN A 1 80 ? 30.917 -19.473 -21.936 1.00 51.25 80 GLN A CA 1
ATOM 627 C C . GLN A 1 80 ? 30.570 -20.789 -22.638 1.00 51.25 80 GLN A C 1
ATOM 629 O O . GLN A 1 80 ? 31.478 -21.649 -22.724 1.00 51.25 80 GLN A O 1
#

Radius of gyration: 27.6 Å; Cα contacts (8 Å, |Δi|>4): 29; chains: 1; bounding box: 41×65×59 Å

pLDDT: mean 81.83, std 13.48, range [41.19, 98.38]

Foldseek 3Di:
DDDPCPPVNVVVVVVVVVVVVVPDDPPPPCCPPCPHPLNVQVVVCVVVVNPVSNCVVPDPVVVVVVVVVVCVVVVVVVVD